Protein AF-A0A8J5CAE5-F1 (afdb_monomer)

Structure (mmCIF, N/CA/C/O backbone):
data_AF-A0A8J5CAE5-F1
#
_entry.id   AF-A0A8J5CAE5-F1
#
loop_
_atom_site.group_PDB
_atom_site.id
_atom_site.type_symbol
_atom_site.label_atom_id
_atom_site.label_alt_id
_atom_site.label_comp_id
_atom_site.label_asym_id
_atom_site.label_entity_id
_atom_site.label_seq_id
_atom_site.pdbx_PDB_ins_code
_atom_site.Cartn_x
_atom_site.Cartn_y
_atom_site.Cartn_z
_atom_site.occupancy
_atom_site.B_iso_or_equiv
_atom_site.auth_seq_id
_atom_site.auth_comp_id
_atom_site.auth_asym_id
_atom_site.auth_atom_id
_atom_site.pdbx_PDB_model_num
ATOM 1 N N . MET A 1 1 ? 1.390 12.585 -16.626 1.00 60.84 1 MET A N 1
ATOM 2 C CA . MET A 1 1 ? 1.648 11.620 -17.717 1.00 60.84 1 MET A CA 1
ATOM 3 C C . MET A 1 1 ? 3.057 11.087 -17.516 1.00 60.84 1 MET A C 1
ATOM 5 O O . MET A 1 1 ? 3.967 11.901 -17.454 1.00 60.84 1 MET A O 1
ATOM 9 N N . CYS A 1 2 ? 3.243 9.780 -17.327 1.00 81.75 2 CYS A N 1
ATOM 10 C CA . CYS A 1 2 ? 4.583 9.189 -17.228 1.00 81.75 2 CYS A CA 1
ATOM 11 C C . CYS A 1 2 ? 5.062 8.838 -18.640 1.00 81.75 2 CYS A C 1
ATOM 13 O O . CYS A 1 2 ? 4.405 8.053 -19.319 1.00 81.75 2 CYS A O 1
ATOM 15 N N . ARG A 1 3 ? 6.170 9.435 -19.088 1.00 91.31 3 ARG A N 1
ATOM 16 C CA . ARG A 1 3 ? 6.788 9.184 -20.398 1.00 91.31 3 ARG A CA 1
ATOM 17 C C . ARG A 1 3 ? 8.263 8.881 -20.175 1.00 91.31 3 ARG A C 1
ATOM 19 O O . ARG A 1 3 ? 8.924 9.599 -19.433 1.00 91.31 3 ARG A O 1
ATOM 26 N N . ALA A 1 4 ? 8.747 7.824 -20.810 1.00 88.19 4 ALA A N 1
ATOM 27 C CA . ALA A 1 4 ? 10.155 7.465 -20.847 1.00 88.19 4 ALA A CA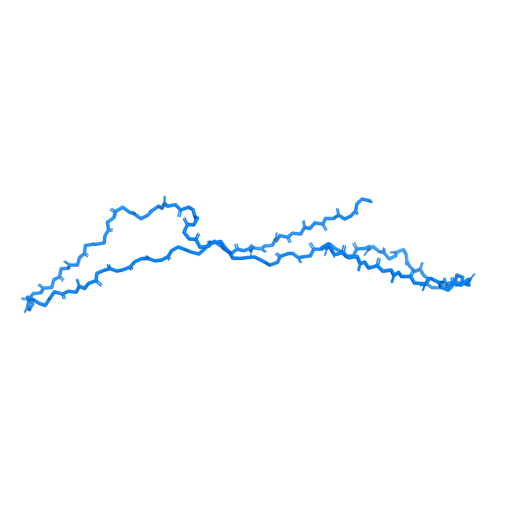 1
ATOM 28 C C . ALA A 1 4 ? 10.556 7.284 -22.311 1.00 88.19 4 ALA A C 1
ATOM 30 O O . ALA A 1 4 ? 9.777 6.749 -23.100 1.00 88.19 4 ALA A O 1
ATOM 31 N N . GLU A 1 5 ? 11.752 7.741 -22.661 1.00 91.94 5 GLU A N 1
ATOM 32 C CA . GLU A 1 5 ? 12.340 7.576 -23.987 1.00 91.94 5 GLU A CA 1
ATOM 33 C C . GLU A 1 5 ? 13.693 6.898 -23.827 1.00 91.94 5 GLU A C 1
ATOM 35 O O . GLU A 1 5 ? 14.482 7.260 -22.954 1.00 91.94 5 GLU A O 1
ATOM 40 N N . PHE A 1 6 ? 13.935 5.890 -24.657 1.00 86.81 6 PHE A N 1
ATOM 41 C CA . PHE A 1 6 ? 15.178 5.136 -24.672 1.00 86.81 6 PHE A CA 1
ATOM 42 C C . PHE A 1 6 ? 15.814 5.301 -26.048 1.00 86.81 6 PHE A C 1
ATOM 44 O O . PHE A 1 6 ? 15.186 4.996 -27.062 1.00 86.81 6 PHE A O 1
ATOM 51 N N . SER A 1 7 ? 17.058 5.770 -26.076 1.00 89.81 7 SER A N 1
ATOM 52 C CA . SER A 1 7 ? 17.868 5.818 -27.292 1.00 89.81 7 SER A CA 1
ATOM 53 C C . SER A 1 7 ? 18.660 4.5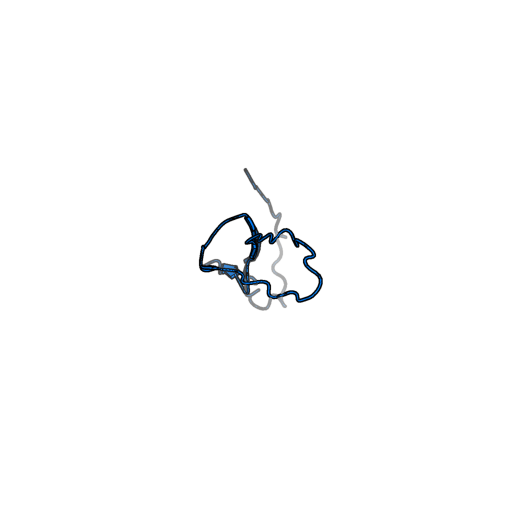24 -27.395 1.00 89.81 7 SER A C 1
ATOM 55 O O . SER A 1 7 ? 19.516 4.252 -26.555 1.00 89.81 7 SER A O 1
ATOM 57 N N . LEU A 1 8 ? 18.352 3.713 -28.402 1.00 86.88 8 LEU A N 1
ATOM 58 C CA . LEU A 1 8 ? 19.039 2.446 -28.632 1.00 86.88 8 LEU A CA 1
ATOM 59 C C . LEU A 1 8 ? 20.287 2.667 -29.504 1.00 86.88 8 LEU A C 1
ATOM 61 O O . LEU A 1 8 ? 20.249 3.500 -30.415 1.00 86.88 8 LEU A O 1
ATOM 65 N N . PRO A 1 9 ? 21.392 1.946 -29.245 1.00 8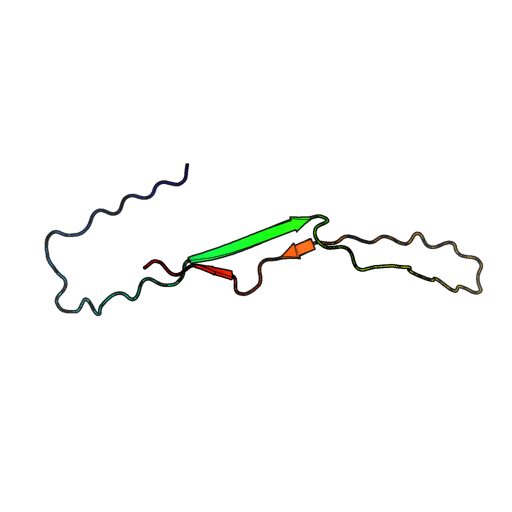7.81 9 PRO A N 1
ATOM 66 C CA . PRO A 1 9 ? 22.566 1.984 -30.106 1.00 87.81 9 PRO A CA 1
ATOM 67 C C . PRO A 1 9 ? 22.235 1.422 -31.495 1.00 87.81 9 PRO A C 1
ATOM 69 O O . PRO A 1 9 ? 21.425 0.510 -31.641 1.00 87.81 9 PRO A O 1
ATOM 72 N N . SER A 1 10 ? 22.890 1.958 -32.525 1.00 85.50 10 SER A N 1
ATOM 73 C CA . SER A 1 10 ? 22.726 1.513 -33.917 1.00 85.50 10 SER A CA 1
ATOM 74 C C . SER A 1 10 ? 23.376 0.158 -34.212 1.00 85.50 10 SER A C 1
ATOM 76 O O . SER A 1 10 ? 23.132 -0.417 -35.270 1.00 85.50 10 SER A O 1
ATOM 78 N N . ILE A 1 11 ? 24.206 -0.344 -33.295 1.00 86.69 11 ILE A N 1
ATOM 79 C CA . ILE A 1 11 ? 24.923 -1.612 -33.410 1.00 86.69 11 ILE A CA 1
ATOM 80 C C . ILE A 1 11 ? 24.279 -2.610 -32.449 1.00 86.69 11 ILE A C 1
ATOM 82 O O . ILE A 1 11 ? 24.135 -2.335 -31.257 1.00 86.69 11 ILE A O 1
ATOM 86 N N . THR A 1 12 ? 23.901 -3.774 -32.969 1.00 79.19 12 THR A N 1
ATOM 87 C CA . THR A 1 12 ? 23.428 -4.910 -32.174 1.00 79.19 12 THR A CA 1
ATOM 88 C C . THR A 1 12 ? 24.572 -5.504 -31.363 1.00 79.19 12 THR A C 1
ATOM 90 O O . THR A 1 12 ? 25.621 -5.820 -31.919 1.00 79.19 12 THR A O 1
ATOM 93 N N . ALA A 1 13 ? 24.368 -5.690 -30.060 1.00 78.25 13 ALA A N 1
ATOM 94 C CA . ALA A 1 13 ? 25.317 -6.423 -29.232 1.00 78.25 13 ALA A CA 1
ATOM 95 C C . ALA A 1 13 ? 25.235 -7.925 -29.557 1.00 78.25 13 ALA A C 1
ATOM 97 O O . ALA A 1 13 ? 24.148 -8.502 -29.532 1.00 78.25 13 ALA A O 1
ATOM 98 N N . GLU A 1 14 ? 26.372 -8.559 -29.850 1.00 70.75 14 GLU A N 1
ATOM 99 C CA . GLU A 1 14 ? 26.447 -9.990 -30.201 1.00 70.75 14 GLU A CA 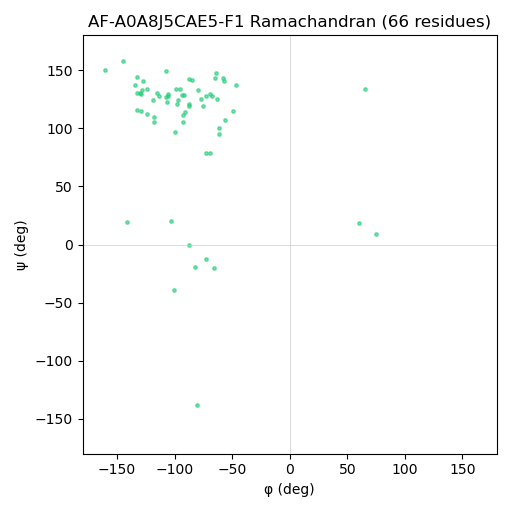1
ATOM 100 C C . GLU A 1 14 ? 26.059 -10.916 -29.027 1.00 70.75 14 GLU A C 1
ATOM 102 O O . GLU A 1 14 ? 25.618 -12.041 -29.244 1.00 70.75 14 GLU A O 1
ATOM 107 N N . GLU A 1 15 ? 26.122 -10.411 -27.788 1.00 63.44 15 GLU A N 1
ATOM 108 C CA . GLU A 1 15 ? 25.690 -11.085 -26.552 1.00 63.44 15 GLU A CA 1
ATOM 109 C C . GLU A 1 15 ? 24.335 -10.583 -26.021 1.00 63.44 15 GLU A C 1
ATOM 111 O O . GLU A 1 15 ? 24.016 -10.756 -24.841 1.00 63.44 15 GLU A O 1
ATOM 116 N N . ALA A 1 16 ? 23.506 -9.957 -26.863 1.00 60.78 16 ALA A N 1
ATOM 117 C CA . ALA A 1 16 ? 22.135 -9.633 -26.485 1.00 60.78 16 ALA A CA 1
ATOM 118 C C . ALA A 1 16 ? 21.315 -10.929 -26.376 1.00 60.78 16 ALA A C 1
ATOM 120 O O . ALA A 1 16 ? 20.547 -11.295 -27.267 1.00 60.78 16 ALA A O 1
ATOM 121 N N . THR A 1 17 ? 21.468 -11.646 -25.258 1.00 60.22 17 THR A N 1
ATOM 122 C CA . THR A 1 17 ? 20.432 -12.570 -24.792 1.00 60.22 17 THR A CA 1
ATOM 123 C C . THR A 1 17 ? 19.095 -11.836 -24.879 1.00 60.22 17 THR A C 1
ATOM 125 O O . THR A 1 17 ? 19.051 -10.649 -24.553 1.00 60.22 17 THR A O 1
ATOM 128 N N . PRO A 1 18 ? 18.015 -12.480 -25.360 1.00 61.81 18 PRO A N 1
ATOM 129 C CA . PRO A 1 18 ? 16.726 -11.817 -25.459 1.00 61.81 18 PRO A CA 1
ATOM 130 C C . PRO A 1 18 ? 16.380 -11.305 -24.066 1.00 61.81 18 PRO A C 1
ATOM 132 O O . PRO A 1 18 ? 16.102 -12.103 -23.167 1.00 61.81 18 PRO A O 1
ATOM 135 N N . GLU A 1 19 ? 16.477 -9.988 -23.878 1.00 64.00 19 GLU A N 1
ATOM 136 C CA . GLU A 1 19 ? 16.179 -9.334 -22.617 1.00 64.00 19 GLU A CA 1
ATOM 137 C C . GLU A 1 19 ? 14.709 -9.621 -22.337 1.00 64.00 19 GLU A C 1
ATOM 139 O O . GLU A 1 19 ? 13.804 -8.965 -22.859 1.00 64.00 19 GLU A O 1
ATOM 144 N N . LYS A 1 20 ? 14.442 -10.671 -21.555 1.00 66.88 20 LYS A N 1
ATOM 145 C CA . LYS A 1 20 ? 13.114 -10.909 -21.012 1.00 66.88 20 LYS A CA 1
ATOM 146 C C . LYS A 1 20 ? 12.832 -9.696 -20.150 1.00 66.88 20 LYS A C 1
ATOM 148 O O . LYS A 1 20 ? 13.352 -9.601 -19.040 1.00 66.88 20 LYS A O 1
ATOM 153 N N . LYS A 1 21 ? 12.054 -8.757 -20.693 1.00 74.62 21 LYS A N 1
ATOM 154 C CA . LYS A 1 21 ? 11.630 -7.555 -19.983 1.00 74.62 21 LYS A CA 1
ATOM 155 C C . LYS A 1 21 ? 11.094 -7.996 -18.629 1.00 74.62 21 LYS A C 1
ATOM 157 O O . LYS A 1 21 ? 10.124 -8.756 -18.559 1.00 74.62 21 LYS A O 1
ATOM 162 N N . ALA A 1 22 ? 11.779 -7.579 -17.568 1.00 83.56 22 ALA A N 1
ATOM 163 C CA . ALA A 1 22 ? 11.365 -7.913 -16.220 1.00 83.56 22 ALA A CA 1
ATOM 164 C C . ALA A 1 22 ? 9.935 -7.386 -15.995 1.00 83.56 22 ALA A C 1
ATOM 166 O O . ALA A 1 22 ? 9.599 -6.310 -16.504 1.00 83.56 22 ALA A O 1
ATOM 167 N N . PRO A 1 23 ? 9.080 -8.114 -15.258 1.00 88.81 23 PRO A N 1
ATOM 168 C CA . PRO A 1 23 ? 7.754 -7.618 -14.924 1.00 88.81 23 PRO A CA 1
ATOM 169 C C . PRO A 1 23 ? 7.835 -6.275 -14.188 1.00 88.81 23 PRO A C 1
ATOM 171 O O . PRO A 1 23 ? 8.691 -6.067 -13.326 1.00 88.81 23 PRO A O 1
ATOM 174 N N . ILE A 1 24 ? 6.919 -5.364 -14.505 1.00 90.81 24 ILE A N 1
ATOM 175 C CA . ILE A 1 24 ? 6.789 -4.090 -13.802 1.00 90.81 24 ILE A CA 1
ATOM 176 C C . ILE A 1 24 ? 6.127 -4.365 -12.453 1.00 90.81 24 ILE A C 1
ATOM 178 O O . ILE A 1 24 ? 4.990 -4.831 -12.393 1.00 90.81 24 ILE A O 1
ATOM 182 N N . ARG A 1 25 ? 6.832 -4.052 -11.366 1.00 92.19 25 ARG A N 1
ATOM 183 C CA . ARG A 1 25 ? 6.325 -4.171 -9.994 1.00 92.19 25 ARG A CA 1
ATOM 184 C C . ARG A 1 25 ? 5.698 -2.863 -9.548 1.00 92.19 25 ARG A C 1
ATOM 186 O O . ARG A 1 25 ? 6.345 -1.819 -9.619 1.00 92.19 25 ARG A O 1
ATOM 193 N N . VAL A 1 26 ? 4.472 -2.923 -9.036 1.00 93.06 26 VAL A N 1
ATOM 194 C CA . VAL A 1 26 ? 3.768 -1.740 -8.525 1.00 93.06 26 VAL A CA 1
ATOM 195 C C . VAL A 1 26 ? 3.581 -1.866 -7.021 1.00 93.06 26 VAL A C 1
ATOM 197 O O . VAL A 1 26 ? 3.058 -2.862 -6.531 1.00 93.06 26 VAL A O 1
ATOM 200 N N . LYS A 1 27 ? 3.992 -0.832 -6.287 1.00 93.88 27 LYS A N 1
ATOM 201 C CA . LYS A 1 27 ? 3.713 -0.683 -4.857 1.00 93.88 27 LYS A CA 1
ATOM 202 C C . LYS A 1 27 ? 2.645 0.387 -4.686 1.00 93.88 27 LYS A C 1
ATOM 204 O O . LYS A 1 27 ? 2.797 1.485 -5.215 1.00 93.88 27 LYS A O 1
ATOM 209 N N . PHE A 1 28 ? 1.584 0.069 -3.957 1.00 92.31 28 PHE A N 1
ATOM 210 C CA . PHE A 1 28 ? 0.525 1.013 -3.621 1.00 92.31 28 PHE A CA 1
ATOM 211 C C . PHE A 1 28 ? -0.012 0.740 -2.219 1.00 92.31 28 PHE A C 1
ATOM 213 O O . PHE A 1 28 ? 0.094 -0.377 -1.704 1.00 92.31 28 PHE A O 1
ATOM 220 N N . GLU A 1 29 ? -0.624 1.768 -1.641 1.00 92.19 29 GLU A N 1
ATOM 221 C CA . GLU A 1 29 ? -1.355 1.697 -0.383 1.00 92.19 29 GLU A CA 1
ATOM 222 C C . GLU A 1 29 ? -2.737 2.318 -0.583 1.00 92.19 29 GLU A C 1
ATOM 224 O O . GLU A 1 29 ? -2.855 3.428 -1.104 1.00 92.19 29 GLU A O 1
ATOM 229 N N . ILE A 1 30 ? -3.783 1.598 -0.177 1.00 92.06 30 ILE A N 1
ATOM 230 C CA . ILE A 1 30 ? -5.166 2.075 -0.224 1.00 92.06 30 ILE A CA 1
ATOM 231 C C . ILE A 1 30 ? 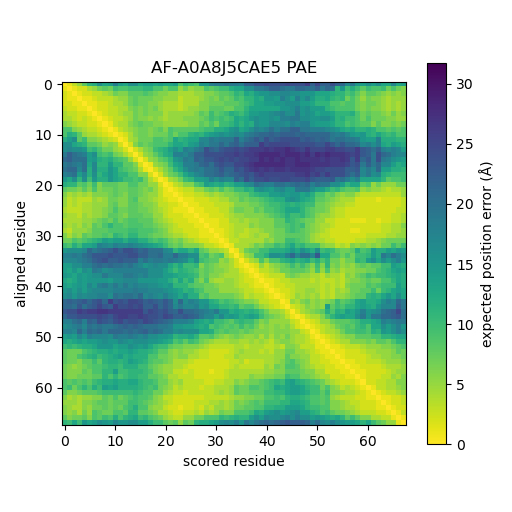-5.700 2.133 1.212 1.00 92.06 30 ILE A C 1
ATOM 233 O O . ILE A 1 30 ? -5.989 1.088 1.810 1.00 92.06 30 ILE A O 1
ATOM 237 N N . PRO A 1 31 ? -5.821 3.339 1.792 1.00 92.31 31 PRO A N 1
ATOM 238 C CA . PRO A 1 31 ? -6.441 3.526 3.095 1.00 92.31 31 PRO A CA 1
ATOM 239 C C . PRO A 1 31 ? -7.929 3.158 3.065 1.00 92.31 31 PRO A C 1
ATOM 241 O O . PRO A 1 31 ? -8.622 3.443 2.091 1.00 92.31 31 PRO A O 1
ATOM 244 N N . TYR A 1 32 ? -8.429 2.569 4.154 1.00 89.25 32 TYR A N 1
ATOM 245 C CA . TYR A 1 32 ? -9.862 2.310 4.383 1.00 89.25 32 TYR A CA 1
ATOM 246 C C . TYR A 1 32 ? -10.550 1.412 3.336 1.00 89.25 32 TYR A C 1
ATOM 248 O O . TYR A 1 32 ? -11.777 1.386 3.251 1.00 89.25 32 TYR A O 1
ATOM 256 N N . PHE A 1 33 ? -9.772 0.651 2.559 1.00 84.19 33 PHE A N 1
ATOM 257 C CA . PHE A 1 33 ? -10.281 -0.310 1.584 1.00 84.19 33 PHE A CA 1
ATOM 258 C C . PHE A 1 33 ? -10.340 -1.722 2.177 1.00 84.19 33 PHE A C 1
ATOM 260 O O . PHE A 1 33 ? -9.380 -2.175 2.801 1.00 84.19 33 PHE A O 1
ATOM 267 N N . THR A 1 34 ? -11.472 -2.398 1.945 1.00 78.19 34 THR A N 1
ATOM 268 C CA . THR A 1 34 ? -11.957 -3.629 2.607 1.00 78.19 34 THR A CA 1
ATOM 269 C C . THR A 1 34 ? -12.286 -3.468 4.098 1.00 78.19 34 THR A C 1
ATOM 271 O O . THR A 1 34 ? -11.537 -2.876 4.869 1.00 78.19 34 THR A O 1
ATOM 274 N N . VAL A 1 3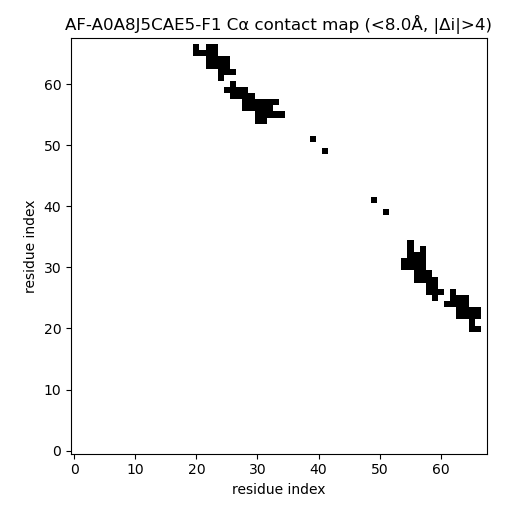5 ? -13.450 -3.987 4.511 1.00 67.62 35 VAL A N 1
ATOM 275 C CA . VAL A 1 35 ? -13.960 -3.887 5.888 1.00 67.62 35 VAL A CA 1
ATOM 276 C C . VAL A 1 35 ? -14.356 -5.278 6.372 1.00 67.62 35 VAL A C 1
ATOM 278 O O . VAL A 1 35 ? -15.296 -5.870 5.845 1.00 67.62 35 VAL A O 1
ATOM 281 N N . SER A 1 36 ? -13.667 -5.806 7.387 1.00 70.69 36 SER A N 1
ATOM 282 C CA . SER A 1 36 ? -14.050 -7.083 8.010 1.00 70.69 36 SER A CA 1
ATOM 283 C C . SER A 1 36 ? -13.885 -7.148 9.536 1.00 70.69 36 SER A C 1
ATOM 285 O O . SER A 1 36 ? -13.870 -8.245 10.090 1.00 70.69 36 SER A O 1
ATOM 287 N N . VAL A 1 37 ? -13.807 -6.018 10.253 1.00 75.56 37 VAL A N 1
ATOM 288 C CA . VAL A 1 37 ? -13.865 -6.001 11.732 1.00 75.56 37 VAL A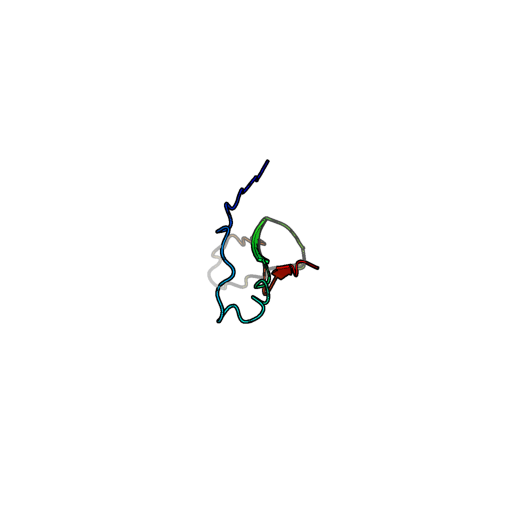 CA 1
ATOM 289 C C . VAL A 1 37 ? -15.286 -5.688 12.190 1.00 75.56 37 VAL A C 1
ATOM 291 O O . VAL A 1 37 ? -15.857 -4.672 11.803 1.00 75.56 37 VAL A O 1
ATOM 294 N N . ARG A 1 38 ? -15.858 -6.568 13.023 1.00 76.88 38 ARG A N 1
ATOM 295 C CA . ARG A 1 38 ? -17.237 -6.441 13.529 1.00 76.88 38 ARG A CA 1
ATOM 296 C C . ARG A 1 38 ? -17.330 -5.886 14.951 1.00 76.88 38 ARG A C 1
ATOM 298 O O . ARG A 1 38 ? -18.237 -5.112 15.220 1.00 76.88 38 ARG A O 1
ATOM 305 N N . TYR A 1 39 ? -16.431 -6.266 15.861 1.00 82.44 39 TYR A N 1
ATOM 306 C CA . TYR A 1 39 ? -16.382 -5.709 17.219 1.00 82.44 39 TYR A CA 1
ATOM 307 C C . TYR A 1 39 ? -15.018 -5.950 17.879 1.00 82.44 39 TYR A C 1
ATOM 309 O O . TYR A 1 39 ? -14.370 -6.962 17.618 1.00 82.44 39 TYR A O 1
ATOM 317 N N . LEU A 1 40 ? -14.613 -5.036 18.768 1.00 83.00 40 LEU A N 1
ATOM 318 C CA . LEU A 1 40 ? -13.484 -5.195 19.689 1.00 83.00 40 LEU A CA 1
ATOM 319 C C . LEU A 1 40 ? -14.033 -5.122 21.119 1.00 83.00 40 LEU A C 1
ATOM 321 O O . LEU A 1 40 ? -14.496 -4.067 21.546 1.00 83.00 40 LEU A O 1
ATOM 325 N N . LYS A 1 41 ? -14.035 -6.248 21.844 1.00 85.38 41 LYS A N 1
ATOM 326 C CA . LYS A 1 41 ? -14.523 -6.307 23.230 1.00 85.38 41 LYS A CA 1
ATOM 327 C C . LYS A 1 41 ? -13.346 -6.218 24.198 1.00 85.38 41 LYS A C 1
ATOM 329 O O . LYS A 1 41 ? -12.477 -7.083 24.177 1.00 85.38 41 LYS A O 1
ATOM 334 N N . ILE A 1 42 ? -13.365 -5.208 25.063 1.00 82.12 42 ILE A N 1
ATOM 335 C CA . ILE A 1 42 ? -12.378 -5.003 26.130 1.00 82.12 42 ILE A CA 1
ATOM 336 C C . ILE A 1 42 ? -13.047 -5.369 27.462 1.00 82.12 42 ILE A C 1
ATOM 338 O O . ILE A 1 42 ? -14.165 -4.928 27.725 1.00 82.12 42 ILE A O 1
ATOM 342 N N . ILE A 1 43 ? -12.410 -6.217 28.273 1.00 85.31 43 ILE A N 1
ATOM 343 C CA . ILE A 1 43 ? -12.908 -6.633 29.595 1.00 85.31 43 ILE A CA 1
ATOM 344 C C . ILE A 1 43 ? -11.820 -6.316 30.620 1.00 85.31 43 ILE A C 1
ATOM 346 O O . ILE A 1 43 ? -10.772 -6.954 30.617 1.00 85.31 43 ILE A O 1
ATOM 350 N N . GLU A 1 44 ? -12.085 -5.354 31.502 1.00 83.38 44 GLU A N 1
ATOM 351 C CA . GLU A 1 44 ? -11.131 -4.837 32.487 1.00 83.38 44 GLU A CA 1
ATOM 352 C C . GLU A 1 44 ? -11.801 -4.771 33.870 1.00 83.38 44 GLU A C 1
ATOM 354 O O . GLU A 1 44 ? -12.908 -4.251 34.007 1.00 83.38 44 GLU A O 1
ATOM 359 N N . LYS A 1 45 ? -11.146 -5.304 34.909 1.00 82.00 45 LYS A N 1
ATOM 360 C CA . LYS A 1 45 ? -11.702 -5.367 36.278 1.00 82.00 45 LYS A CA 1
ATOM 361 C C . LYS A 1 45 ? -11.532 -4.066 37.073 1.00 82.00 45 LYS A C 1
ATOM 363 O O . LYS A 1 45 ? -12.232 -3.866 38.057 1.00 82.00 45 LYS A O 1
ATOM 368 N N . SER A 1 46 ? -10.606 -3.203 36.660 1.00 83.69 46 SER A N 1
ATOM 369 C CA . SER A 1 46 ? -10.238 -1.951 37.337 1.00 83.69 46 SER A CA 1
ATOM 370 C C . SER A 1 46 ? -11.098 -0.747 36.927 1.00 83.69 46 SER A C 1
ATOM 372 O O . SER A 1 46 ? -10.887 0.349 37.436 1.00 83.69 46 SER A O 1
ATOM 374 N N . GLY A 1 47 ? -12.061 -0.929 36.013 1.00 77.31 47 GLY A N 1
ATOM 375 C CA . GLY A 1 47 ? -12.933 0.147 35.528 1.00 77.31 47 GLY A CA 1
ATOM 376 C C . GLY A 1 47 ? -12.261 1.126 34.559 1.00 77.31 47 GLY A C 1
ATOM 377 O O . GLY A 1 47 ? -12.855 2.146 34.219 1.00 77.31 47 GLY A O 1
ATOM 378 N N . HIS A 1 48 ? -11.042 0.836 34.099 1.00 83.06 48 HIS A N 1
ATOM 379 C CA . HIS A 1 48 ? -10.368 1.659 33.101 1.00 83.06 48 HIS A CA 1
ATOM 380 C C . HIS A 1 48 ? -11.086 1.581 31.742 1.00 83.06 48 HIS A C 1
ATOM 382 O O . HIS A 1 48 ? -11.337 0.495 31.218 1.00 83.06 48 HIS A O 1
ATOM 388 N N . GLN A 1 49 ? -11.410 2.739 31.159 1.00 78.38 49 GLN A N 1
ATOM 389 C CA . GLN A 1 49 ? -12.030 2.831 29.839 1.00 78.38 49 GLN A CA 1
ATOM 390 C C . GLN A 1 49 ? -10.954 3.001 28.762 1.00 78.38 49 GLN A C 1
ATOM 392 O O . GLN A 1 49 ? -10.403 4.085 28.584 1.00 78.38 49 GLN A O 1
ATOM 397 N N . ALA A 1 50 ? -10.687 1.936 28.010 1.00 80.69 50 ALA A N 1
ATOM 398 C CA . ALA A 1 50 ? -9.829 2.000 26.833 1.00 80.69 50 ALA A CA 1
ATOM 399 C C . ALA A 1 50 ? -10.623 2.448 25.592 1.00 80.69 50 ALA A C 1
ATOM 401 O O . ALA A 1 50 ? -11.768 2.040 25.390 1.00 80.69 50 ALA A O 1
ATOM 402 N N . LEU A 1 51 ? -9.998 3.268 24.744 1.00 86.00 51 LEU A N 1
ATOM 403 C CA . LEU A 1 51 ? -10.557 3.714 23.465 1.00 86.00 51 LEU A CA 1
ATOM 404 C C . LEU A 1 51 ? -10.090 2.759 22.350 1.00 86.00 51 LEU A C 1
ATOM 406 O O . LEU A 1 51 ? -8.894 2.737 22.054 1.00 86.00 51 LEU A O 1
ATOM 410 N N . PRO A 1 52 ? -10.978 1.947 21.745 1.00 84.94 52 PRO A N 1
ATOM 411 C CA . PRO A 1 52 ? -10.610 1.051 20.653 1.00 84.94 52 PRO A CA 1
ATOM 412 C C . PRO A 1 52 ? -10.531 1.807 19.319 1.00 84.94 52 PRO A C 1
ATOM 414 O O . PRO A 1 52 ? -11.457 2.529 18.954 1.00 84.94 52 PRO A O 1
ATOM 417 N N . TRP A 1 53 ? -9.463 1.587 18.550 1.00 86.06 53 TRP A N 1
ATOM 418 C CA . TRP A 1 53 ? -9.270 2.199 17.230 1.00 86.06 53 TRP A CA 1
ATOM 419 C C . TRP A 1 53 ? -8.850 1.147 16.209 1.00 86.06 53 TRP A C 1
ATOM 421 O O . TRP A 1 53 ? -8.095 0.229 16.528 1.00 86.06 53 TRP A O 1
ATOM 431 N N . VAL A 1 54 ? -9.315 1.293 14.968 1.00 87.38 54 VAL A N 1
ATOM 432 C CA . VAL A 1 54 ? -8.955 0.411 13.851 1.00 87.38 54 VAL A CA 1
ATOM 433 C C . VAL A 1 54 ? -8.625 1.260 12.631 1.00 87.38 54 VAL A C 1
ATOM 435 O O . VAL A 1 54 ? -9.340 2.210 12.313 1.00 87.38 54 VAL A O 1
ATOM 438 N N . ARG A 1 55 ? -7.560 0.889 11.918 1.00 89.00 55 ARG A N 1
ATOM 439 C CA . ARG A 1 55 ? -7.219 1.441 10.606 1.00 89.00 55 ARG A CA 1
ATOM 440 C C . ARG A 1 55 ? -6.947 0.299 9.639 1.00 89.00 55 ARG A C 1
ATOM 442 O O . ARG A 1 55 ? -6.140 -0.574 9.941 1.00 89.00 55 ARG A O 1
ATOM 449 N N . TYR A 1 56 ? -7.580 0.350 8.473 1.00 89.56 56 TYR A N 1
ATOM 450 C CA . TYR A 1 56 ? -7.328 -0.586 7.382 1.00 89.56 56 TYR A CA 1
ATOM 451 C C . TYR A 1 56 ? -6.382 0.042 6.371 1.00 89.56 56 TYR A C 1
ATOM 453 O O . TYR A 1 56 ? -6.570 1.195 5.972 1.00 89.56 56 TYR A O 1
ATOM 461 N N . ILE A 1 57 ? -5.381 -0.727 5.960 1.00 91.62 57 ILE A N 1
ATOM 462 C CA . ILE A 1 57 ? -4.455 -0.372 4.890 1.00 91.62 57 ILE A CA 1
ATOM 463 C C . ILE A 1 57 ? -4.365 -1.591 3.985 1.00 91.62 57 ILE A C 1
ATOM 465 O O . ILE A 1 57 ? -3.908 -2.648 4.412 1.00 91.62 57 ILE A O 1
ATOM 469 N N . THR A 1 58 ? -4.811 -1.446 2.742 1.00 91.50 58 THR A N 1
ATOM 470 C CA . THR A 1 58 ? -4.546 -2.448 1.709 1.00 91.50 58 THR A CA 1
ATOM 471 C C . THR A 1 58 ? -3.209 -2.120 1.069 1.00 91.50 58 THR A C 1
ATOM 473 O O . THR A 1 58 ? -3.047 -1.028 0.530 1.00 91.50 58 THR A O 1
ATOM 476 N N . MET A 1 59 ? -2.260 -3.048 1.124 1.00 89.81 59 MET A N 1
ATOM 477 C CA . MET A 1 59 ? -0.955 -2.905 0.480 1.00 89.81 59 MET A CA 1
ATOM 478 C C . MET A 1 59 ? -0.871 -3.816 -0.741 1.00 89.81 59 MET A C 1
ATOM 480 O O . MET A 1 59 ? -1.469 -4.893 -0.766 1.00 89.81 59 MET A O 1
ATOM 484 N N . ALA A 1 60 ? -0.106 -3.397 -1.745 1.00 89.00 60 ALA A N 1
ATOM 485 C CA . ALA A 1 60 ? 0.259 -4.274 -2.849 1.00 89.00 60 ALA A CA 1
ATOM 486 C C . ALA A 1 60 ? 1.108 -5.454 -2.339 1.00 89.00 60 ALA A C 1
ATOM 488 O O . ALA A 1 60 ? 2.134 -5.244 -1.691 1.00 89.00 60 ALA A O 1
ATOM 489 N N . GLY A 1 61 ? 0.680 -6.683 -2.640 1.00 88.50 61 GLY A N 1
ATOM 490 C CA . GLY A 1 61 ? 1.500 -7.888 -2.487 1.00 88.50 61 GLY A CA 1
ATOM 491 C C . GLY A 1 61 ? 2.468 -8.053 -3.663 1.00 88.50 61 GLY A C 1
ATOM 492 O O . GLY A 1 61 ? 3.033 -7.078 -4.161 1.00 88.50 61 GLY A O 1
ATOM 493 N N . GLU A 1 62 ? 2.619 -9.278 -4.169 1.00 89.94 62 GLU A N 1
ATOM 494 C CA . GLU A 1 62 ? 3.299 -9.527 -5.449 1.00 89.94 62 GLU A CA 1
ATOM 495 C C . GLU A 1 62 ? 2.416 -9.073 -6.622 1.00 89.94 62 GLU A C 1
ATOM 497 O O . GLU A 1 62 ? 1.722 -9.860 -7.262 1.00 89.94 62 GLU A O 1
ATOM 502 N N . TYR A 1 63 ? 2.400 -7.762 -6.871 1.00 92.25 63 TYR A N 1
ATOM 503 C CA . TYR A 1 63 ? 1.658 -7.153 -7.970 1.00 92.25 63 TYR A CA 1
ATOM 504 C C . TYR A 1 63 ? 2.598 -6.867 -9.147 1.00 92.25 63 TYR A C 1
ATOM 506 O O . TYR A 1 63 ? 3.310 -5.856 -9.171 1.00 92.25 63 TYR A O 1
ATOM 514 N N . GLU A 1 64 ? 2.613 -7.789 -10.111 1.00 91.88 64 GLU A N 1
ATOM 515 C CA . GLU A 1 64 ? 3.485 -7.757 -11.286 1.00 91.88 64 GLU A CA 1
ATOM 516 C C . GLU A 1 64 ? 2.684 -7.612 -12.588 1.00 91.88 64 GLU A C 1
ATOM 518 O O . GLU A 1 64 ? 1.747 -8.364 -12.854 1.00 91.88 64 GLU A O 1
ATOM 523 N N . LEU A 1 65 ? 3.090 -6.664 -13.432 1.00 89.06 65 LEU A N 1
ATOM 524 C CA . LEU A 1 65 ? 2.554 -6.454 -14.775 1.00 89.06 65 LEU A CA 1
ATOM 525 C C . LEU A 1 65 ? 3.582 -6.931 -15.803 1.00 89.06 65 LEU A C 1
ATOM 527 O O . LEU A 1 65 ? 4.713 -6.446 -15.834 1.00 89.06 65 LEU A O 1
ATOM 531 N N . ARG A 1 66 ? 3.198 -7.871 -16.667 1.00 88.06 66 ARG A N 1
ATOM 532 C CA . ARG A 1 66 ? 4.048 -8.322 -17.776 1.00 88.06 66 ARG A CA 1
ATOM 533 C C . ARG A 1 66 ? 3.718 -7.525 -19.028 1.00 88.06 66 ARG A C 1
ATOM 5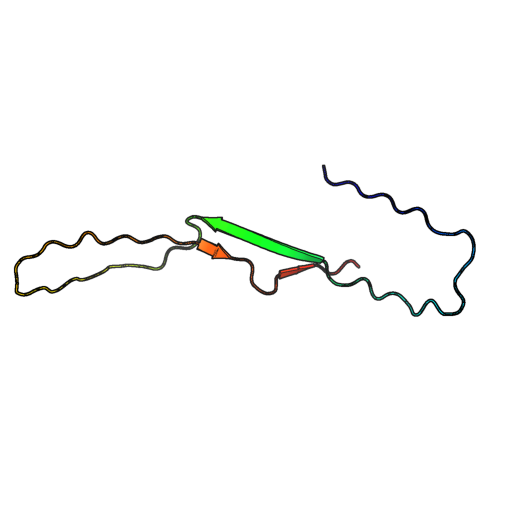35 O O . ARG A 1 66 ? 2.554 -7.424 -19.405 1.00 88.06 66 ARG A O 1
ATOM 542 N N . LEU A 1 67 ? 4.745 -6.966 -19.656 1.00 80.69 67 LEU A N 1
ATOM 543 C CA . LEU A 1 67 ? 4.622 -6.372 -20.982 1.00 80.69 67 LEU A CA 1
ATOM 544 C C . LEU A 1 67 ? 4.595 -7.515 -22.005 1.00 80.69 67 LEU A C 1
ATOM 546 O O . LEU A 1 67 ? 5.478 -8.374 -21.965 1.00 80.69 67 LEU A O 1
ATOM 550 N N . ILE A 1 68 ? 3.560 -7.540 -22.848 1.00 70.12 68 ILE A N 1
ATOM 551 C CA . ILE A 1 68 ? 3.449 -8.444 -24.004 1.00 70.12 68 ILE A CA 1
ATOM 552 C C . ILE A 1 68 ? 4.296 -7.877 -25.145 1.00 70.12 6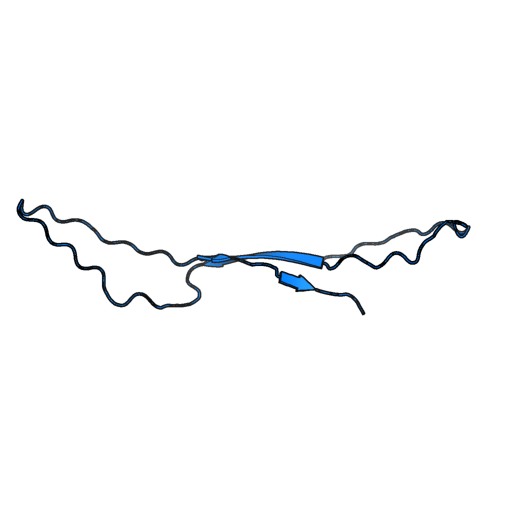8 ILE A C 1
ATOM 554 O O . ILE A 1 68 ? 4.308 -6.632 -25.293 1.00 70.12 68 ILE A O 1
#

Foldseek 3Di:
DDDDDDDDDPDDDPPPDPPQPFWDFDKDKDKPPDDDDDDDDDDDPVPDDDDDDDIDIDIDDRDTHHDD

Sequence (68 aa):
MCRAEFSLPSITAEEATPEKKAPIRVKFEIPYFTVSVRYLKIIEKSGHQALPWVRYITMAGEYELRLI

Organism: Zingiber officinale (NCBI:txid94328)

pLDDT: mean 82.84, std 9.15, range [60.22, 93.88]

Mean predicted aligned error: 10.08 Å

Radius of gyration: 24.86 Å; Cα contacts (8 Å, |Δi|>4): 48; chains: 1; bounding box: 44×24×71 Å

InterPro domains:
  IPR028565 Mu homology domain [PF00928] (2-67)
  IPR036168 AP-2 complex subunit mu, C-terminal superfamily [SSF49447] (2-66)

Solvent-accessible surface area (backbone atoms only — not comparable to full-atom values): 5184 Å² total; per-residue (Å²): 137,94,82,86,87,83,89,77,74,96,66,83,63,95,80,64,64,83,76,73,75,74,57,49,72,53,83,51,76,38,74,72,48,78,88,86,85,88,81,86,89,85,87,64,93,84,73,71,84,80,86,89,83,88,83,43,70,39,64,54,67,97,43,69,45,75,84,128

Secondary structure (DSSP, 8-state):
---------SS--TT------PPEE---EEET------------TT----------EEE--S-EE---